Protein AF-A0A9P0MGY8-F1 (afdb_monomer_lite)

Secondary structure (DSSP, 8-state):
-PPPPB-S-S-HHHHHHHHHHHHHHTT--HHHHHHHHHHHB-HHHHHGGGGS-HHHHSSHHHHHHHHHHHHTT--

Organism: Acanthoscelides obtectus (NCBI:txid200917)

Foldseek 3Di:
DDQAADALPDQLVVNVVVLVVVCVVVVHDQQSSLVSNQVRYDHPRNVLVVVDDPVLSSGNVSSSVSCCVVRVPPD

Radius of gyration: 11.35 Å; chains: 1; bounding box: 29×24×24 Å

Structure (mmCIF, N/CA/C/O backbone):
data_AF-A0A9P0MGY8-F1
#
_entry.id   AF-A0A9P0MGY8-F1
#
loop_
_atom_site.group_PDB
_atom_site.id
_atom_site.type_symbol
_atom_site.label_atom_id
_atom_site.label_alt_id
_atom_site.label_comp_id
_atom_site.label_asym_id
_atom_site.label_entity_id
_atom_site.label_seq_id
_atom_site.pdbx_PDB_ins_code
_atom_site.Cartn_x
_atom_site.Cartn_y
_atom_site.Cartn_z
_atom_site.occupancy
_atom_site.B_iso_or_equiv
_atom_site.auth_seq_id
_atom_site.auth_comp_id
_atom_site.auth_asym_id
_atom_site.auth_atom_id
_atom_site.pdbx_PDB_model_num
ATOM 1 N N . MET A 1 1 ? -13.772 1.418 -9.758 1.00 63.84 1 MET A N 1
ATOM 2 C CA . MET A 1 1 ? -12.339 1.632 -10.063 1.00 63.84 1 MET A CA 1
ATOM 3 C C . MET A 1 1 ? -11.596 0.318 -9.866 1.00 63.84 1 MET A C 1
ATOM 5 O O . MET A 1 1 ? -11.928 -0.393 -8.927 1.00 63.84 1 MET A O 1
ATOM 9 N N . LYS A 1 2 ? -10.649 -0.039 -10.741 1.00 75.62 2 LYS A N 1
ATOM 10 C CA . LYS A 1 2 ? -9.810 -1.233 -10.547 1.00 75.62 2 LYS A CA 1
ATOM 11 C C . LYS A 1 2 ? -8.599 -0.849 -9.696 1.00 75.62 2 LYS A C 1
ATOM 13 O O . LYS A 1 2 ? -7.929 0.126 -10.025 1.00 75.62 2 LYS A O 1
ATOM 18 N N . LEU A 1 3 ? -8.340 -1.596 -8.623 1.00 82.12 3 LEU A N 1
ATOM 19 C CA . LEU A 1 3 ? -7.131 -1.424 -7.817 1.00 82.12 3 LEU A CA 1
ATOM 20 C C . LEU A 1 3 ? -5.903 -1.809 -8.658 1.00 82.12 3 LEU A C 1
ATOM 22 O O . LEU A 1 3 ? -5.915 -2.896 -9.252 1.00 82.12 3 LEU A O 1
ATOM 26 N N . PRO A 1 4 ? -4.866 -0.955 -8.742 1.00 85.31 4 PRO A N 1
ATOM 27 C CA . PRO A 1 4 ? -3.599 -1.371 -9.327 1.00 85.31 4 PRO A CA 1
ATOM 28 C C . PRO A 1 4 ? -3.043 -2.513 -8.472 1.00 85.31 4 PRO A C 1
ATOM 30 O O . PRO A 1 4 ? -3.089 -2.440 -7.250 1.00 85.31 4 PRO A O 1
ATOM 33 N N . GLN A 1 5 ? -2.585 -3.591 -9.102 1.00 94.56 5 GLN A N 1
ATOM 34 C CA . GLN A 1 5 ? -1.958 -4.701 -8.385 1.00 94.56 5 GLN A CA 1
ATOM 35 C C . GLN A 1 5 ? -0.480 -4.394 -8.175 1.00 94.56 5 GLN A C 1
ATOM 37 O O . GLN A 1 5 ? 0.138 -3.737 -9.013 1.00 94.56 5 GLN A O 1
ATOM 42 N N . PHE A 1 6 ? 0.077 -4.883 -7.073 1.00 95.62 6 PHE A N 1
ATOM 43 C CA . PHE A 1 6 ? 1.491 -4.737 -6.764 1.00 95.62 6 PHE A CA 1
ATOM 44 C C . PHE A 1 6 ? 2.107 -6.100 -6.487 1.00 95.62 6 PHE A C 1
ATOM 46 O O . PHE A 1 6 ? 1.774 -6.746 -5.497 1.00 95.62 6 PHE A O 1
ATOM 53 N N . ASP A 1 7 ? 3.001 -6.528 -7.367 1.00 94.88 7 ASP A N 1
ATOM 54 C CA . ASP A 1 7 ? 3.786 -7.760 -7.248 1.00 94.88 7 ASP A CA 1
ATOM 55 C C . ASP A 1 7 ? 5.272 -7.493 -6.945 1.00 94.88 7 ASP A C 1
ATOM 57 O O . ASP A 1 7 ? 6.049 -8.432 -6.796 1.00 94.88 7 ASP A O 1
ATOM 61 N N . GLY A 1 8 ? 5.666 -6.218 -6.828 1.00 92.69 8 GLY A N 1
ATOM 62 C CA . GLY A 1 8 ? 7.051 -5.801 -6.612 1.00 92.69 8 GLY A CA 1
ATOM 63 C C . GLY A 1 8 ? 7.853 -5.520 -7.887 1.00 92.69 8 GLY A C 1
ATOM 64 O O . GLY A 1 8 ? 9.007 -5.117 -7.779 1.00 92.69 8 GLY A O 1
ATOM 65 N N . THR A 1 9 ? 7.273 -5.695 -9.082 1.00 92.25 9 THR A N 1
ATOM 66 C CA . THR A 1 9 ? 7.952 -5.403 -10.363 1.00 92.25 9 THR A CA 1
ATOM 67 C C . THR A 1 9 ? 7.949 -3.918 -10.714 1.00 92.25 9 THR A C 1
ATOM 69 O O . THR A 1 9 ? 8.897 -3.402 -11.302 1.00 92.25 9 THR A O 1
ATOM 72 N N . THR A 1 10 ? 6.879 -3.211 -10.349 1.00 92.75 10 THR A N 1
ATOM 73 C CA . THR A 1 10 ? 6.794 -1.755 -10.497 1.00 92.75 10 THR A CA 1
ATOM 74 C C . THR A 1 10 ? 7.569 -1.093 -9.357 1.00 92.75 10 THR A C 1
ATOM 76 O O . THR A 1 10 ? 7.387 -1.504 -8.211 1.00 92.75 10 THR A O 1
ATOM 79 N N . PRO A 1 11 ? 8.369 -0.039 -9.604 1.00 94.31 11 PRO A N 1
ATOM 80 C CA . PRO A 1 11 ? 9.005 0.714 -8.529 1.00 94.31 11 PRO A CA 1
ATOM 81 C C . PRO A 1 11 ? 7.979 1.185 -7.493 1.00 94.31 11 PRO A C 1
ATOM 83 O O . PRO A 1 11 ? 6.955 1.792 -7.832 1.00 94.31 11 PRO A O 1
ATOM 86 N N . TRP A 1 12 ? 8.247 0.904 -6.217 1.00 95.19 12 TRP A N 1
ATOM 87 C CA . TRP A 1 12 ? 7.297 1.144 -5.130 1.00 95.19 12 TRP A CA 1
ATOM 88 C C . TRP A 1 12 ? 6.829 2.606 -5.058 1.00 95.19 12 TRP A C 1
ATOM 90 O O . TRP A 1 12 ? 5.637 2.880 -4.919 1.00 95.19 12 TRP A O 1
ATOM 100 N N . ASN A 1 13 ? 7.738 3.562 -5.259 1.00 94.50 13 ASN A N 1
ATOM 101 C CA . ASN A 1 13 ? 7.431 4.995 -5.279 1.00 94.50 13 ASN A CA 1
ATOM 102 C C . ASN A 1 13 ? 6.467 5.412 -6.414 1.00 94.50 13 ASN A C 1
ATOM 104 O O . ASN A 1 13 ? 5.732 6.397 -6.285 1.00 94.50 13 ASN A O 1
ATOM 108 N N . VAL A 1 14 ? 6.465 4.706 -7.548 1.00 94.56 14 VAL A N 1
ATOM 109 C CA . VAL A 1 14 ? 5.533 4.930 -8.661 1.00 94.56 14 VAL A CA 1
ATOM 110 C C . VAL A 1 14 ? 4.169 4.364 -8.293 1.00 94.56 14 VAL A C 1
ATOM 112 O O . VAL A 1 14 ? 3.176 5.094 -8.340 1.00 94.56 14 VAL A O 1
ATOM 115 N N . TYR A 1 15 ? 4.131 3.106 -7.851 1.00 95.69 15 TYR A N 1
ATOM 116 C CA . TYR A 1 15 ? 2.897 2.446 -7.434 1.00 95.69 15 TYR A CA 1
ATOM 117 C C . TYR A 1 15 ? 2.193 3.212 -6.301 1.00 95.69 15 TYR A C 1
ATOM 119 O O . TYR A 1 15 ? 1.010 3.539 -6.411 1.00 95.69 15 TYR A O 1
ATOM 127 N N . ARG A 1 16 ? 2.924 3.594 -5.244 1.00 95.38 16 ARG A N 1
ATOM 128 C CA . ARG A 1 16 ? 2.379 4.329 -4.091 1.00 95.38 16 ARG A CA 1
ATOM 129 C C . ARG A 1 16 ? 1.740 5.654 -4.506 1.00 95.38 16 ARG A C 1
ATOM 131 O O . ARG A 1 16 ? 0.673 5.994 -4.004 1.00 95.38 16 ARG A O 1
ATOM 138 N N . ARG A 1 17 ? 2.337 6.391 -5.453 1.00 94.94 17 ARG A N 1
ATOM 139 C CA . ARG A 1 17 ? 1.753 7.641 -5.978 1.00 94.94 17 ARG A CA 1
ATOM 140 C C . ARG A 1 17 ? 0.430 7.400 -6.703 1.00 94.94 17 ARG A C 1
ATOM 142 O O . ARG A 1 17 ? -0.532 8.126 -6.457 1.00 94.94 17 ARG A O 1
ATOM 149 N N . GLN A 1 18 ? 0.363 6.375 -7.553 1.00 94.81 18 GLN A N 1
ATOM 150 C CA . GLN A 1 18 ? -0.875 5.997 -8.244 1.00 94.81 18 GLN A CA 1
ATOM 151 C C . GLN A 1 18 ? -1.958 5.563 -7.248 1.00 94.81 18 GLN A C 1
ATOM 153 O O . GLN A 1 18 ? -3.099 6.015 -7.337 1.00 94.81 18 GLN A O 1
ATOM 158 N N . PHE A 1 19 ? -1.584 4.748 -6.261 1.00 95.62 19 PHE A N 1
ATOM 159 C CA . PHE A 1 19 ? -2.479 4.281 -5.209 1.00 95.62 19 PHE A CA 1
ATOM 160 C C . PHE A 1 19 ? -3.038 5.434 -4.363 1.00 95.62 19 PHE A C 1
ATOM 162 O O . PHE A 1 19 ? -4.247 5.528 -4.174 1.00 95.62 19 PHE A O 1
ATOM 169 N N . VAL A 1 20 ? -2.190 6.356 -3.892 1.00 94.62 20 VAL A N 1
ATOM 170 C CA . VAL A 1 20 ? -2.632 7.514 -3.094 1.00 94.62 20 VAL A CA 1
ATOM 171 C C . VAL A 1 20 ? -3.528 8.446 -3.910 1.00 94.62 20 VAL A C 1
ATOM 173 O O . VAL A 1 20 ? -4.527 8.934 -3.387 1.00 94.62 20 VAL A O 1
ATOM 176 N N . SER A 1 21 ? -3.221 8.665 -5.192 1.00 94.62 21 SER A N 1
ATOM 177 C CA . SER A 1 21 ? -4.081 9.451 -6.085 1.00 94.62 21 SER A CA 1
ATOM 178 C C . SER A 1 21 ? -5.468 8.817 -6.232 1.00 94.62 21 SER A C 1
ATOM 180 O O . SER A 1 21 ? -6.473 9.508 -6.057 1.00 94.62 21 SER A O 1
ATOM 182 N N . ALA A 1 22 ? -5.528 7.499 -6.451 1.00 93.81 22 ALA A N 1
ATOM 183 C CA . ALA A 1 22 ? -6.773 6.737 -6.487 1.00 93.81 22 ALA A CA 1
ATOM 184 C C . ALA A 1 22 ? -7.552 6.844 -5.171 1.00 93.81 22 ALA A C 1
ATOM 186 O O . ALA A 1 22 ? -8.751 7.113 -5.173 1.00 93.81 22 ALA A O 1
ATOM 187 N N . ALA A 1 23 ? -6.873 6.666 -4.041 1.00 94.56 23 ALA A N 1
ATOM 188 C CA . ALA A 1 23 ? -7.496 6.712 -2.729 1.00 94.56 23 ALA A CA 1
ATOM 189 C C . ALA A 1 23 ? -8.086 8.093 -2.419 1.00 94.56 23 ALA A C 1
ATOM 191 O O . ALA A 1 23 ? -9.211 8.190 -1.939 1.00 94.56 23 ALA A O 1
ATOM 192 N N . ASN A 1 24 ? -7.359 9.163 -2.748 1.00 94.12 24 ASN A N 1
ATOM 193 C CA . ASN A 1 24 ? -7.827 10.532 -2.550 1.00 94.12 24 ASN A CA 1
ATOM 194 C C . ASN A 1 24 ? -9.025 10.857 -3.452 1.00 94.12 24 ASN A C 1
ATOM 196 O O . ASN A 1 24 ? -9.982 11.464 -2.983 1.00 94.12 24 ASN A O 1
ATOM 200 N N . ALA A 1 25 ? -9.008 10.414 -4.714 1.00 94.25 25 ALA A N 1
ATOM 201 C CA . ALA A 1 25 ? -10.133 10.601 -5.631 1.00 94.25 25 ALA A CA 1
ATOM 202 C C . ALA A 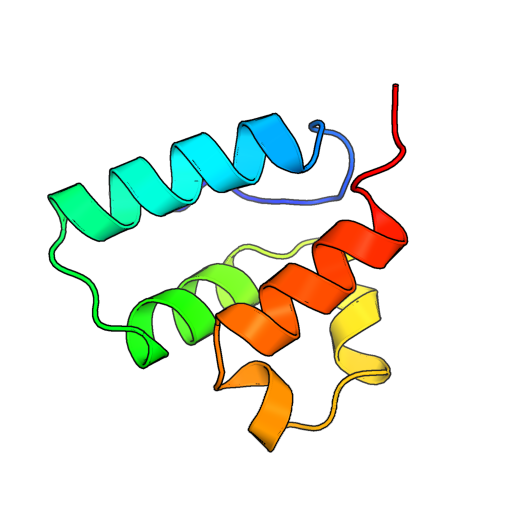1 25 ? -11.412 9.890 -5.154 1.00 94.25 25 ALA A C 1
ATOM 204 O O . ALA A 1 25 ? -12.511 10.370 -5.413 1.00 94.25 25 ALA A O 1
ATOM 205 N N . ASN A 1 26 ? -11.270 8.768 -4.440 1.00 92.44 26 ASN A N 1
ATOM 206 C CA . ASN A 1 26 ? -12.393 8.026 -3.864 1.00 92.44 26 ASN A CA 1
ATOM 207 C C . ASN A 1 26 ? -12.711 8.413 -2.408 1.00 92.44 26 ASN A C 1
ATOM 209 O O . ASN A 1 26 ? -13.606 7.816 -1.817 1.00 92.44 26 ASN A O 1
ATOM 213 N N . GLY A 1 27 ? -11.984 9.364 -1.812 1.00 95.06 27 GLY A N 1
ATOM 214 C CA . GLY A 1 27 ? -12.198 9.780 -0.424 1.00 95.06 27 GLY A CA 1
ATOM 215 C C . GLY A 1 27 ? -11.912 8.695 0.620 1.00 95.06 27 GLY A C 1
ATOM 216 O O . GLY A 1 27 ? -12.510 8.727 1.691 1.00 95.06 27 GLY A O 1
ATOM 217 N N . TRP A 1 28 ? -11.024 7.738 0.329 1.00 95.56 28 TRP A N 1
ATOM 218 C CA . TRP A 1 28 ? -10.741 6.632 1.247 1.00 95.56 28 TRP A CA 1
ATOM 219 C C . TRP A 1 28 ? -10.110 7.105 2.556 1.00 95.56 28 TRP A C 1
ATOM 221 O O . TRP A 1 28 ? -9.127 7.856 2.573 1.00 95.56 28 TRP A O 1
ATOM 231 N N . THR A 1 29 ? -10.631 6.565 3.650 1.00 95.06 29 THR A N 1
ATOM 232 C CA . THR A 1 29 ? -10.063 6.644 4.995 1.00 95.06 29 THR A CA 1
ATOM 233 C C . THR A 1 29 ? -8.745 5.872 5.095 1.00 95.06 29 THR A C 1
ATOM 235 O O . THR A 1 29 ? -8.389 5.067 4.232 1.00 95.06 29 THR A O 1
ATOM 238 N N . THR A 1 30 ? -7.991 6.095 6.174 1.00 92.19 30 THR A N 1
ATOM 239 C CA . THR A 1 30 ? -6.726 5.384 6.424 1.00 92.19 30 THR A CA 1
ATOM 240 C C . THR A 1 30 ? -6.919 3.867 6.498 1.00 92.19 30 THR A C 1
ATOM 242 O O . THR A 1 30 ? -6.106 3.129 5.945 1.00 92.19 30 THR A O 1
ATOM 245 N N . THR A 1 31 ? -8.008 3.400 7.113 1.00 92.81 31 THR A N 1
ATOM 246 C CA . THR A 1 31 ? -8.336 1.970 7.199 1.00 92.81 31 THR A CA 1
ATOM 247 C C . THR A 1 31 ? -8.673 1.394 5.825 1.00 92.81 31 THR A C 1
ATOM 249 O O . THR A 1 31 ? -8.120 0.368 5.443 1.00 92.81 31 THR A O 1
ATOM 252 N N . GLU A 1 32 ? -9.488 2.086 5.020 1.00 95.69 32 GLU A N 1
ATOM 253 C CA . GLU A 1 32 ? -9.792 1.648 3.649 1.00 95.69 32 GLU A CA 1
ATOM 254 C C . GLU A 1 32 ? -8.538 1.605 2.769 1.00 95.69 32 GLU A C 1
ATOM 256 O O . GLU A 1 32 ? -8.374 0.673 1.983 1.00 95.69 32 GLU A O 1
ATOM 261 N N . LYS A 1 33 ? -7.614 2.564 2.929 1.00 96.25 33 LYS A N 1
ATOM 262 C CA . LYS A 1 33 ? -6.304 2.533 2.260 1.00 96.25 33 LYS A CA 1
ATOM 263 C C . LYS A 1 33 ? -5.502 1.299 2.660 1.00 96.25 33 LYS A C 1
ATOM 265 O O . LYS A 1 33 ? -4.920 0.663 1.787 1.00 96.25 33 LYS A O 1
ATOM 270 N N . ALA A 1 34 ? -5.468 0.954 3.943 1.00 96.06 34 ALA A N 1
ATOM 271 C CA . ALA A 1 34 ? -4.754 -0.224 4.423 1.00 96.06 34 ALA A CA 1
ATOM 272 C C . ALA A 1 34 ? -5.352 -1.512 3.834 1.00 96.06 34 ALA A C 1
ATOM 274 O O . ALA A 1 34 ? -4.645 -2.281 3.185 1.00 96.06 34 ALA A O 1
ATOM 275 N N . THR A 1 35 ? -6.673 -1.690 3.934 1.00 95.75 35 THR A N 1
ATOM 276 C CA . THR A 1 35 ? -7.379 -2.846 3.362 1.00 95.75 35 THR A CA 1
ATOM 277 C C . THR A 1 35 ? -7.182 -2.948 1.851 1.00 95.75 35 THR A C 1
ATOM 279 O O . THR A 1 35 ? -6.859 -4.018 1.335 1.00 95.75 35 THR A O 1
ATOM 282 N N . ALA A 1 36 ? -7.341 -1.844 1.122 1.00 96.06 36 ALA A N 1
ATOM 283 C CA . ALA A 1 36 ? -7.161 -1.818 -0.324 1.00 96.06 36 ALA A CA 1
ATOM 284 C C . ALA A 1 36 ? -5.716 -2.128 -0.735 1.00 96.06 36 ALA A C 1
ATOM 286 O O . ALA A 1 36 ? -5.507 -2.826 -1.727 1.00 96.06 36 ALA A O 1
ATOM 287 N N . LEU A 1 37 ? -4.727 -1.643 0.024 1.00 96.62 37 LEU A N 1
ATOM 288 C CA . LEU A 1 37 ? -3.320 -1.942 -0.216 1.00 96.62 37 LEU A CA 1
ATOM 289 C C . LEU A 1 37 ? -3.043 -3.431 -0.001 1.00 96.62 37 LEU A C 1
ATOM 291 O O . LEU A 1 37 ? -2.496 -4.061 -0.899 1.00 96.62 37 LEU A O 1
ATOM 295 N N . THR A 1 38 ? -3.511 -4.018 1.103 1.00 96.00 38 THR A N 1
ATOM 296 C CA . THR A 1 38 ? -3.428 -5.466 1.364 1.00 96.00 38 THR A CA 1
ATOM 297 C C . THR A 1 38 ? -4.048 -6.282 0.226 1.00 96.00 38 THR A C 1
ATOM 299 O O . THR A 1 38 ? -3.426 -7.209 -0.290 1.00 96.00 38 THR A O 1
ATOM 302 N N . LEU A 1 39 ? -5.240 -5.895 -0.243 1.00 95.25 39 LEU A N 1
ATOM 303 C CA . LEU A 1 39 ? -5.935 -6.552 -1.357 1.00 95.25 39 LEU A CA 1
ATOM 304 C C . LEU A 1 39 ? -5.271 -6.343 -2.721 1.00 95.25 39 LEU A C 1
ATOM 306 O O . LEU A 1 39 ? -5.620 -7.049 -3.673 1.00 95.25 39 LEU A O 1
ATOM 310 N N . ALA A 1 40 ? -4.351 -5.393 -2.853 1.00 95.81 40 ALA A N 1
ATOM 311 C CA . ALA A 1 40 ? -3.607 -5.137 -4.078 1.00 95.81 40 ALA A CA 1
ATOM 312 C C . ALA A 1 40 ? -2.306 -5.950 -4.178 1.00 95.81 40 ALA A C 1
ATOM 314 O O . ALA A 1 40 ? -1.823 -6.166 -5.291 1.00 95.81 40 ALA A O 1
ATOM 315 N N . LEU A 1 41 ? -1.770 -6.441 -3.055 1.00 96.06 41 LEU A N 1
ATOM 316 C CA . LEU A 1 41 ? -0.523 -7.207 -3.022 1.00 96.06 41 LEU A CA 1
ATOM 317 C C . LEU A 1 41 ? -0.671 -8.573 -3.704 1.00 96.06 41 LEU A C 1
ATOM 319 O O . LEU A 1 41 ? -1.650 -9.296 -3.505 1.00 96.06 41 LEU A O 1
ATOM 323 N N . ARG A 1 42 ? 0.303 -8.942 -4.531 1.00 96.25 42 ARG A N 1
ATOM 324 C CA . ARG A 1 42 ? 0.370 -10.211 -5.270 1.00 96.25 42 ARG A CA 1
ATOM 325 C C . ARG A 1 42 ? 1.769 -10.810 -5.143 1.00 96.25 42 ARG A C 1
ATOM 327 O O . ARG A 1 42 ? 2.727 -10.086 -4.895 1.00 96.25 42 ARG A O 1
ATOM 334 N N . GLY A 1 43 ? 1.877 -12.126 -5.326 1.00 94.19 43 GLY A N 1
ATOM 335 C CA . GLY A 1 43 ? 3.165 -12.831 -5.345 1.00 94.19 43 GLY A CA 1
ATOM 336 C C . GLY A 1 43 ? 4.044 -12.511 -4.132 1.00 94.19 43 GLY A C 1
ATOM 337 O O . GLY A 1 43 ? 3.557 -12.469 -3.000 1.00 94.19 43 GLY A O 1
ATOM 338 N N . ASP A 1 44 ? 5.321 -12.231 -4.387 1.00 92.12 44 ASP A N 1
ATOM 339 C CA . ASP A 1 44 ? 6.325 -11.932 -3.360 1.00 92.12 44 ASP A CA 1
ATOM 340 C C . ASP A 1 44 ? 5.972 -10.700 -2.520 1.00 92.12 44 ASP A C 1
ATOM 342 O O . ASP A 1 44 ? 6.247 -10.668 -1.320 1.00 92.12 44 ASP A O 1
ATOM 346 N N . ALA A 1 45 ? 5.296 -9.708 -3.108 1.00 94.06 45 ALA A N 1
ATOM 347 C CA . ALA A 1 45 ? 4.862 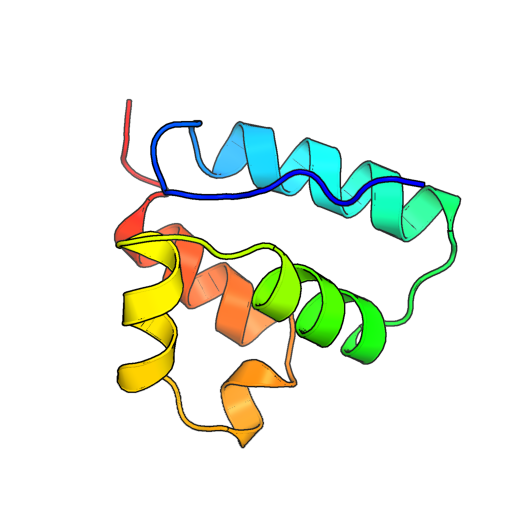-8.531 -2.366 1.00 94.06 45 ALA A CA 1
ATOM 348 C C . ALA A 1 45 ? 3.767 -8.859 -1.345 1.00 94.06 45 ALA A C 1
ATOM 350 O O . ALA A 1 45 ? 3.692 -8.204 -0.313 1.00 94.06 45 ALA A O 1
ATOM 351 N N . ALA A 1 46 ? 2.953 -9.892 -1.580 1.00 95.88 46 ALA A N 1
ATOM 352 C CA . ALA A 1 46 ? 1.993 -10.385 -0.590 1.00 95.88 46 ALA A CA 1
ATOM 353 C C . ALA A 1 46 ? 2.672 -11.192 0.530 1.00 95.88 46 ALA A C 1
ATOM 355 O O . ALA A 1 46 ? 2.157 -11.237 1.647 1.00 95.88 46 ALA A O 1
ATOM 356 N N . ALA A 1 47 ? 3.838 -11.796 0.275 1.00 94.38 47 ALA A N 1
ATOM 357 C CA . ALA A 1 47 ? 4.550 -12.593 1.274 1.00 94.38 47 ALA A CA 1
ATOM 358 C C . ALA A 1 47 ? 5.008 -11.761 2.484 1.00 94.38 47 ALA A C 1
ATOM 360 O O . ALA A 1 47 ? 5.112 -12.303 3.584 1.00 94.38 47 ALA A O 1
ATOM 361 N N . ILE A 1 48 ? 5.202 -10.445 2.321 1.00 92.62 48 ILE A N 1
ATOM 362 C CA . ILE A 1 48 ? 5.578 -9.552 3.429 1.00 92.62 48 ILE A CA 1
ATOM 363 C C . ILE A 1 48 ? 4.540 -9.552 4.555 1.00 92.62 48 ILE A C 1
ATOM 365 O O . ILE A 1 48 ? 4.902 -9.334 5.705 1.00 92.62 48 ILE A O 1
ATOM 369 N N . LEU A 1 49 ? 3.263 -9.817 4.240 1.00 94.75 49 LEU A N 1
ATOM 370 C CA . LEU A 1 49 ? 2.177 -9.813 5.220 1.00 94.75 49 LEU A CA 1
ATOM 371 C C . LEU A 1 49 ? 2.403 -10.861 6.315 1.00 94.75 49 LEU A C 1
ATOM 373 O O . LEU A 1 49 ? 1.970 -10.664 7.441 1.00 94.75 49 LEU A O 1
ATOM 377 N N . GLN A 1 50 ? 3.133 -11.943 6.024 1.00 93.38 50 GLN A N 1
ATOM 378 C CA . GLN A 1 50 ? 3.469 -12.965 7.021 1.00 93.38 50 GLN A CA 1
ATOM 379 C C . GLN A 1 50 ? 4.410 -12.439 8.117 1.00 93.38 50 GLN A C 1
ATOM 381 O O . GLN A 1 50 ? 4.427 -12.982 9.216 1.00 93.38 50 GLN A O 1
ATOM 386 N N . GLY A 1 51 ? 5.189 -11.391 7.825 1.00 91.12 51 GLY A N 1
ATOM 387 C CA . GLY A 1 51 ? 6.093 -10.745 8.778 1.00 91.12 51 GLY A CA 1
ATOM 388 C C . GLY A 1 51 ? 5.487 -9.541 9.502 1.00 91.12 51 GLY A C 1
ATOM 389 O O . GLY A 1 51 ? 6.147 -8.967 10.364 1.00 91.12 51 GLY A O 1
ATOM 390 N N . ILE A 1 52 ? 4.259 -9.143 9.156 1.00 93.00 52 ILE A N 1
ATOM 391 C CA . ILE A 1 52 ? 3.579 -7.973 9.717 1.00 93.00 52 ILE A CA 1
ATOM 392 C C . ILE A 1 52 ? 2.424 -8.467 10.579 1.00 93.00 52 ILE A C 1
ATOM 394 O O . ILE A 1 52 ? 1.582 -9.237 10.116 1.00 93.00 52 ILE A O 1
ATOM 398 N N . SER A 1 53 ? 2.352 -8.008 11.824 1.00 94.00 53 SER A N 1
ATOM 399 C CA . SER A 1 53 ? 1.233 -8.352 12.697 1.00 94.00 53 SER A CA 1
ATOM 400 C C . SER A 1 53 ? -0.099 -7.785 12.170 1.00 94.00 53 SER A C 1
ATOM 402 O O . SER A 1 53 ? -0.093 -6.731 11.525 1.00 94.00 53 SER A O 1
ATOM 404 N N . PRO A 1 54 ? -1.247 -8.451 12.404 1.00 91.38 54 PRO A N 1
ATOM 405 C CA . PRO A 1 54 ? -2.539 -8.019 11.863 1.00 91.38 54 PRO A CA 1
ATOM 406 C C . PRO A 1 54 ? -2.886 -6.560 12.185 1.00 91.38 54 PRO A C 1
ATOM 408 O O . PRO A 1 54 ? -3.328 -5.828 11.304 1.00 91.38 54 PRO A O 1
ATOM 411 N N . GLU A 1 55 ? -2.593 -6.097 13.400 1.00 91.62 55 GLU A N 1
ATOM 412 C CA . GLU A 1 55 ? -2.823 -4.712 13.816 1.00 91.62 55 GLU A CA 1
ATOM 413 C C . GLU A 1 55 ? -2.010 -3.700 12.996 1.00 91.62 55 GLU A C 1
ATOM 415 O O . GLU A 1 55 ? -2.488 -2.612 12.685 1.00 91.62 55 GLU A O 1
ATOM 420 N N . ASN A 1 56 ? -0.801 -4.073 12.571 1.00 91.31 56 ASN A N 1
ATOM 421 C CA . ASN A 1 56 ? 0.032 -3.234 11.716 1.00 91.31 56 ASN A CA 1
ATOM 422 C C . ASN A 1 56 ? -0.408 -3.288 10.245 1.00 91.31 56 ASN A C 1
ATOM 424 O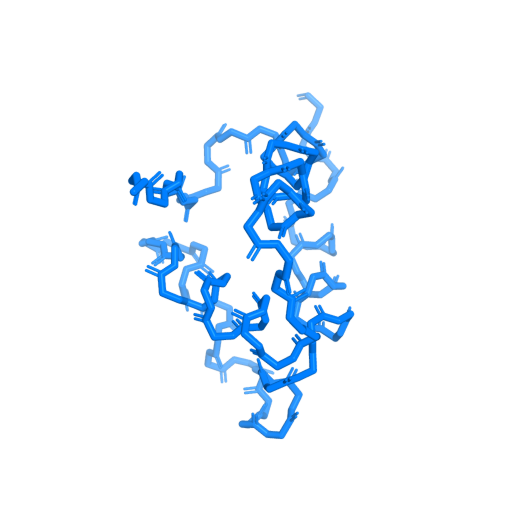 O . ASN A 1 56 ? -0.172 -2.333 9.508 1.00 91.31 56 ASN A O 1
ATOM 428 N N . GLN A 1 57 ? -1.076 -4.361 9.807 1.00 92.38 57 GLN A N 1
ATOM 429 C CA . GLN A 1 57 ? -1.658 -4.441 8.461 1.00 92.38 57 GLN A CA 1
ATOM 430 C C . GLN A 1 57 ? -2.879 -3.522 8.299 1.00 92.38 57 GLN A C 1
ATOM 432 O O . GLN A 1 57 ? -3.159 -3.080 7.187 1.00 92.38 57 GLN A O 1
ATOM 437 N N . GLU A 1 58 ? -3.584 -3.202 9.389 1.00 92.06 58 GLU A N 1
ATOM 438 C CA . GLU A 1 58 ? -4.726 -2.274 9.394 1.00 92.06 58 GLU A CA 1
ATOM 439 C C . GLU A 1 58 ? -4.309 -0.794 9.401 1.00 92.06 58 GLU A C 1
ATOM 441 O O . GLU A 1 58 ? -5.117 0.094 9.111 1.00 92.06 58 GLU A O 1
ATOM 446 N N . VAL A 1 59 ? -3.034 -0.507 9.680 1.00 95.12 59 VAL A N 1
ATOM 447 C CA . VAL A 1 59 ? -2.480 0.848 9.670 1.00 95.12 59 VAL A CA 1
ATOM 448 C C . VAL A 1 59 ? -1.707 1.076 8.375 1.00 95.12 59 VAL A C 1
ATOM 450 O O . VAL A 1 59 ? -0.595 0.583 8.197 1.00 95.12 59 VAL A O 1
ATOM 453 N N . TYR A 1 60 ? -2.270 1.897 7.484 1.00 96.06 60 TYR A N 1
ATOM 454 C CA . TYR A 1 60 ? -1.693 2.163 6.160 1.00 96.06 60 TYR A CA 1
ATOM 455 C C . TYR A 1 60 ? -0.210 2.560 6.204 1.00 96.06 60 TYR A C 1
ATOM 457 O O . TYR A 1 60 ? 0.574 2.035 5.422 1.00 96.06 60 TYR A O 1
ATOM 465 N N . GLU A 1 61 ? 0.194 3.449 7.117 1.00 95.56 61 GLU A N 1
ATOM 466 C CA . GLU A 1 61 ? 1.592 3.899 7.197 1.00 95.56 61 GLU A CA 1
ATOM 467 C C . GLU A 1 61 ? 2.551 2.781 7.626 1.00 95.56 61 GLU A C 1
ATOM 469 O O . GLU A 1 61 ? 3.679 2.725 7.140 1.00 95.56 61 GLU A O 1
ATOM 474 N N . GLN A 1 62 ? 2.102 1.849 8.474 1.00 95.88 62 GLN A N 1
ATOM 475 C CA . GLN A 1 62 ? 2.917 0.702 8.875 1.00 95.88 62 GLN A CA 1
ATOM 476 C C . GLN A 1 62 ? 3.085 -0.265 7.706 1.00 95.88 62 GLN A C 1
ATOM 478 O O . GLN A 1 62 ? 4.210 -0.629 7.360 1.00 95.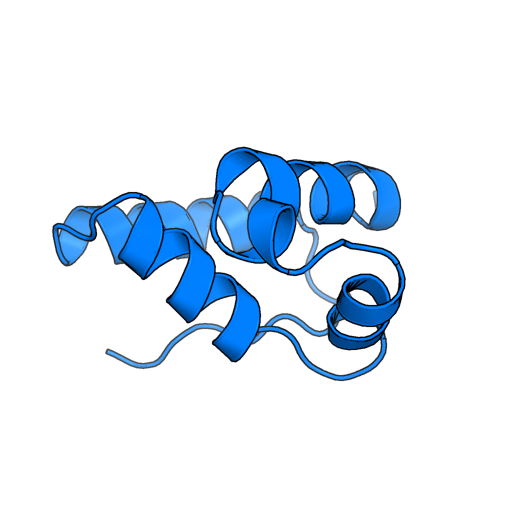88 62 GLN A O 1
ATOM 483 N N . LEU A 1 63 ? 1.990 -0.629 7.036 1.00 95.62 63 LEU A N 1
ATOM 484 C CA . LEU A 1 63 ? 2.039 -1.499 5.861 1.00 95.62 63 LEU A CA 1
ATOM 485 C C . LEU A 1 63 ? 2.872 -0.882 4.723 1.00 95.62 63 LEU A C 1
ATOM 487 O O . LEU A 1 63 ? 3.737 -1.546 4.149 1.00 95.62 63 LEU A O 1
ATOM 491 N N . ALA A 1 64 ? 2.663 0.403 4.427 1.00 95.56 64 ALA A N 1
ATOM 492 C CA . ALA A 1 64 ? 3.431 1.138 3.425 1.00 95.56 64 ALA A CA 1
ATOM 493 C C . ALA A 1 64 ? 4.918 1.245 3.797 1.00 95.56 64 ALA A C 1
ATOM 495 O O . ALA A 1 64 ? 5.765 1.139 2.914 1.00 95.56 64 ALA A O 1
ATOM 496 N N . GLY A 1 65 ? 5.248 1.405 5.081 1.00 95.19 65 GLY A N 1
ATOM 497 C CA . GLY A 1 65 ? 6.628 1.417 5.568 1.00 95.19 65 GLY A CA 1
ATOM 498 C C . GLY A 1 65 ? 7.356 0.092 5.329 1.00 95.19 65 GLY A C 1
ATOM 499 O O . GLY A 1 65 ? 8.497 0.092 4.873 1.00 95.19 65 GLY A O 1
ATOM 500 N N . HIS A 1 66 ? 6.691 -1.046 5.545 1.00 94.62 66 HIS A N 1
ATOM 501 C CA . HIS A 1 66 ? 7.269 -2.363 5.245 1.00 94.62 66 HIS A CA 1
ATOM 502 C C . HIS A 1 66 ? 7.511 -2.565 3.744 1.00 94.62 66 HIS A C 1
ATOM 504 O O . HIS A 1 66 ? 8.546 -3.106 3.347 1.00 94.62 66 HIS A O 1
ATOM 510 N N . LEU A 1 67 ? 6.592 -2.082 2.906 1.00 95.00 67 LEU A N 1
ATOM 511 C CA . LEU A 1 67 ? 6.755 -2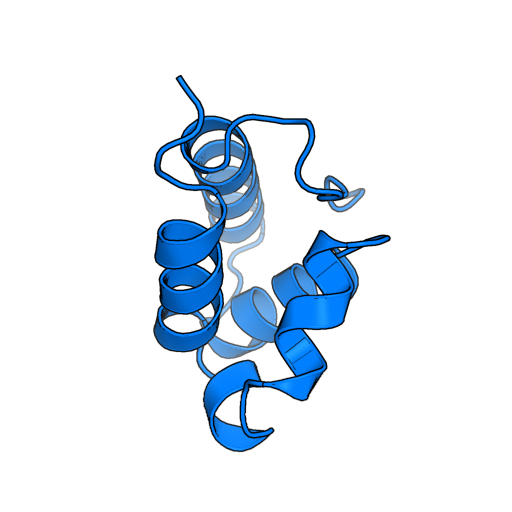.089 1.451 1.00 95.00 67 LEU A CA 1
ATOM 512 C C . LEU A 1 67 ? 7.911 -1.187 1.004 1.00 95.00 67 LEU A C 1
ATOM 514 O O . LEU A 1 67 ? 8.710 -1.601 0.168 1.00 95.00 67 LEU A O 1
ATOM 518 N N . GLU A 1 68 ? 8.060 -0.006 1.604 1.00 95.25 68 GLU A N 1
ATOM 519 C CA . GLU A 1 68 ? 9.178 0.909 1.349 1.00 95.25 68 GLU A CA 1
ATOM 520 C C . GLU A 1 68 ? 10.525 0.272 1.717 1.00 95.25 68 GLU A C 1
ATOM 522 O O . GLU A 1 68 ? 11.460 0.309 0.922 1.00 95.25 68 GLU A O 1
ATOM 527 N N . MET A 1 69 ? 10.625 -0.390 2.873 1.00 93.62 69 MET A N 1
ATOM 528 C CA . MET A 1 69 ? 11.854 -1.088 3.269 1.00 93.62 69 MET A CA 1
ATOM 529 C C . MET A 1 69 ? 12.236 -2.203 2.288 1.00 93.62 69 MET A C 1
ATOM 531 O O . MET A 1 69 ? 13.420 -2.424 2.040 1.00 93.62 69 MET A O 1
ATOM 535 N N . ARG A 1 70 ? 11.249 -2.914 1.728 1.00 93.00 70 ARG A N 1
ATOM 536 C CA . ARG A 1 70 ? 11.492 -4.074 0.858 1.00 93.00 70 ARG A CA 1
ATOM 537 C C . ARG A 1 70 ? 11.677 -3.724 -0.621 1.00 93.00 70 ARG A C 1
ATOM 539 O O . ARG A 1 70 ? 12.425 -4.431 -1.300 1.00 93.00 70 ARG A O 1
ATOM 546 N N . TYR A 1 71 ? 10.986 -2.692 -1.108 1.00 93.56 71 TYR A N 1
ATOM 547 C CA . TYR A 1 71 ? 10.862 -2.343 -2.532 1.00 93.56 71 TYR A CA 1
ATOM 548 C C . TYR A 1 71 ? 11.204 -0.876 -2.853 1.00 93.56 71 TYR A C 1
ATOM 550 O O . TYR A 1 71 ? 11.233 -0.500 -4.024 1.00 93.56 71 TYR A O 1
ATOM 558 N N . GLY A 1 72 ? 11.465 -0.030 -1.853 1.00 88.75 72 GLY A N 1
ATOM 559 C CA . GLY A 1 72 ? 11.774 1.395 -2.043 1.00 88.75 72 GLY A CA 1
ATOM 560 C C . GLY A 1 72 ? 13.166 1.670 -2.620 1.00 88.75 72 GLY A C 1
ATOM 561 O O . GLY A 1 72 ? 13.394 2.734 -3.186 1.00 88.75 72 GLY A O 1
ATOM 562 N N . GLN A 1 73 ? 14.086 0.704 -2.526 1.00 80.00 73 GLN A N 1
ATOM 563 C CA . GLN A 1 73 ? 15.463 0.821 -3.033 1.00 80.00 73 GLN A CA 1
ATOM 564 C C . GLN A 1 73 ? 15.660 0.280 -4.458 1.00 80.00 73 GLN A C 1
ATOM 566 O O . GLN A 1 73 ? 16.779 0.308 -4.969 1.00 80.00 73 GLN A O 1
ATOM 571 N N . SER A 1 74 ? 14.612 -0.235 -5.107 1.00 61.78 74 SER A N 1
ATOM 572 C CA . SER A 1 74 ? 14.710 -0.698 -6.493 1.00 61.78 74 SER A CA 1
ATOM 573 C C . SER A 1 74 ? 14.857 0.509 -7.432 1.00 61.78 74 SER A C 1
ATOM 575 O O . SER A 1 74 ? 13.877 1.204 -7.705 1.00 61.78 74 SER A O 1
ATOM 577 N N . HIS A 1 75 ? 16.098 0.766 -7.861 1.00 55.66 75 HIS A N 1
ATOM 578 C CA . HIS A 1 75 ? 16.492 1.763 -8.863 1.00 55.66 75 HIS A CA 1
ATOM 579 C C . HIS A 1 75 ? 16.350 1.235 -10.290 1.00 55.66 75 HIS A 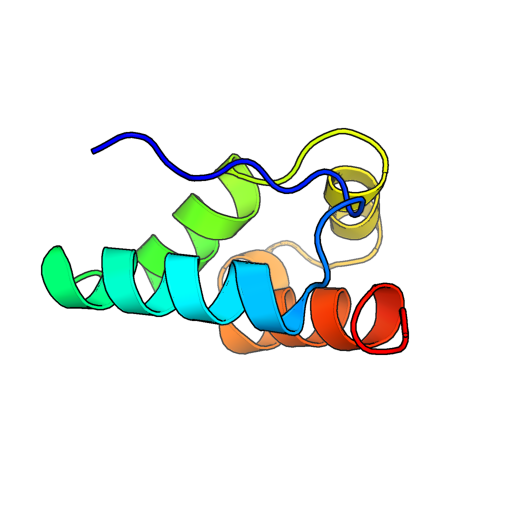C 1
ATOM 581 O O . HIS A 1 75 ? 16.765 0.079 -10.531 1.00 55.66 75 HIS A O 1
#

pLDDT: mean 92.24, std 7.4, range [55.66, 96.62]

Sequence (75 aa):
MKLPQFDGTTPWNVYRRQFVSAANANGWTTTEKATALTLALRGDAAAILQGISPENQEVYEQLAGHLEMRYGQSH